Protein AF-J9EA59-F1 (afdb_monomer)

Secondary structure (DSSP, 8-state):
-HHHHHHHHHHHHHHHHHHHHHHHHHHHHHHHHHHHHTTS----HHHHHHHHHT---SHHHHHHHHHHHHHHHHTSSTT-EEEEEETTEEEEEE-SHHHHHHHHT-SS--SPPGGGHHHHHHH-SSTTT--HHHHHHHHHHHGGGGSHHHHHHHHHHHHHHHHHHHHHH--

Structure (mmCIF, N/CA/C/O backbone):
data_AF-J9EA59-F1
#
_entry.id   AF-J9EA59-F1
#
loop_
_atom_site.group_PDB
_atom_site.id
_atom_site.type_symbol
_atom_site.label_atom_id
_atom_site.label_alt_id
_atom_site.label_comp_id
_atom_site.label_asym_id
_atom_site.label_entity_id
_atom_site.label_seq_id
_atom_site.pdbx_PDB_ins_code
_atom_site.Cartn_x
_atom_site.Cartn_y
_atom_site.Cartn_z
_atom_site.occupancy
_atom_site.B_iso_or_equiv
_atom_site.auth_seq_id
_atom_site.auth_comp_id
_atom_site.auth_asym_id
_atom_site.auth_atom_id
_atom_site.pdbx_PDB_model_num
ATOM 1 N N . MET A 1 1 ? 54.268 8.832 -18.145 1.00 82.50 1 MET A N 1
ATOM 2 C CA . MET A 1 1 ? 53.164 9.722 -18.586 1.00 82.50 1 MET A CA 1
ATOM 3 C C . MET A 1 1 ? 52.168 8.978 -19.475 1.00 82.50 1 MET A C 1
ATOM 5 O O . MET A 1 1 ? 51.024 8.843 -19.067 1.00 82.50 1 MET A O 1
ATOM 9 N N . LEU A 1 2 ? 52.591 8.411 -20.614 1.00 91.06 2 LEU A N 1
ATOM 10 C CA . LEU A 1 2 ? 51.703 7.681 -21.539 1.00 91.06 2 LEU A CA 1
ATOM 11 C C . LEU A 1 2 ? 51.016 6.450 -20.912 1.00 91.06 2 LEU A C 1
ATOM 13 O O . LEU A 1 2 ? 49.817 6.265 -21.069 1.00 91.06 2 LEU A O 1
ATOM 17 N N . THR A 1 3 ? 51.752 5.641 -20.145 1.00 92.50 3 THR A N 1
ATOM 18 C CA . THR A 1 3 ? 51.217 4.437 -19.480 1.00 92.50 3 THR A CA 1
ATOM 19 C C . THR A 1 3 ? 50.141 4.756 -18.440 1.00 92.50 3 THR A C 1
ATOM 21 O O . THR A 1 3 ? 49.135 4.060 -18.362 1.00 92.50 3 THR A O 1
ATOM 24 N N . VAL A 1 4 ? 50.311 5.843 -17.682 1.00 93.50 4 VAL A N 1
ATOM 25 C CA . VAL A 1 4 ? 49.335 6.311 -16.683 1.00 93.50 4 VAL A CA 1
ATOM 26 C C . VAL A 1 4 ? 48.043 6.777 -17.362 1.00 93.50 4 VAL A C 1
ATOM 28 O O . VAL A 1 4 ? 46.957 6.420 -16.913 1.00 93.50 4 VAL A O 1
ATOM 31 N N . LEU A 1 5 ? 48.151 7.505 -18.480 1.00 93.94 5 LEU A N 1
ATOM 32 C CA . LEU A 1 5 ? 46.995 7.903 -19.293 1.00 93.94 5 LEU A CA 1
ATOM 33 C C . LEU A 1 5 ? 46.249 6.682 -19.852 1.00 93.94 5 LEU A C 1
ATOM 35 O O . LEU A 1 5 ? 45.022 6.639 -19.824 1.00 93.94 5 LEU A O 1
ATOM 39 N N . LEU A 1 6 ? 46.985 5.664 -20.303 1.00 93.94 6 LEU A N 1
ATOM 40 C CA . LEU A 1 6 ? 46.415 4.437 -20.861 1.00 93.94 6 LEU A CA 1
ATOM 41 C C . LEU A 1 6 ? 45.668 3.620 -19.790 1.00 93.94 6 LEU A C 1
ATOM 43 O O . LEU A 1 6 ? 44.540 3.187 -20.024 1.00 93.94 6 LEU A O 1
ATOM 47 N N . LEU A 1 7 ? 46.233 3.495 -18.583 1.00 94.25 7 LEU A N 1
ATOM 48 C CA . LEU A 1 7 ? 45.557 2.871 -17.438 1.00 94.25 7 LEU A CA 1
ATOM 49 C C . LEU A 1 7 ? 44.288 3.633 -17.025 1.00 94.25 7 LEU A C 1
ATOM 51 O O . LEU A 1 7 ? 43.270 3.010 -16.718 1.00 94.25 7 LEU A O 1
ATOM 55 N N . PHE A 1 8 ? 44.318 4.967 -17.061 1.00 96.12 8 PHE A N 1
ATOM 56 C CA . PHE A 1 8 ? 43.154 5.796 -16.746 1.00 96.12 8 PHE A CA 1
ATOM 57 C C . PHE A 1 8 ? 42.025 5.631 -17.779 1.00 96.12 8 PHE A C 1
ATOM 59 O O . PHE A 1 8 ? 40.860 5.488 -17.404 1.00 96.12 8 PHE A O 1
ATOM 66 N N . LEU A 1 9 ? 42.357 5.555 -19.073 1.00 95.94 9 LEU A N 1
ATOM 67 C CA . LEU A 1 9 ? 41.385 5.280 -20.139 1.00 95.94 9 LEU A CA 1
ATOM 68 C C . LEU A 1 9 ? 40.746 3.890 -19.999 1.00 95.94 9 LEU A C 1
ATOM 70 O O . LEU A 1 9 ? 39.529 3.758 -20.148 1.00 95.94 9 LEU A O 1
ATOM 74 N N . ILE A 1 10 ? 41.534 2.866 -19.651 1.00 95.62 10 ILE A N 1
ATOM 75 C CA . ILE A 1 10 ? 41.019 1.513 -19.388 1.00 95.62 10 ILE A CA 1
ATOM 76 C C . ILE A 1 10 ? 40.060 1.527 -18.190 1.00 95.62 10 ILE A C 1
ATOM 78 O O . ILE A 1 10 ? 38.978 0.942 -18.265 1.00 95.62 10 ILE A O 1
ATOM 82 N N . LEU A 1 11 ? 40.408 2.231 -17.108 1.00 96.19 11 LEU A N 1
ATOM 83 C CA . LEU A 1 11 ? 39.543 2.362 -15.934 1.00 96.19 11 LEU A CA 1
ATOM 84 C C . LEU A 1 11 ? 38.201 3.020 -16.292 1.00 96.19 11 LEU A C 1
ATOM 86 O O . LEU A 1 11 ? 37.146 2.507 -15.911 1.00 96.19 11 LEU A O 1
ATOM 90 N N . ILE A 1 12 ? 38.226 4.110 -17.065 1.00 96.25 12 ILE A N 1
ATOM 91 C CA . ILE A 1 12 ? 37.012 4.783 -17.547 1.00 96.25 12 ILE A CA 1
ATOM 92 C C . ILE A 1 12 ? 36.165 3.827 -18.393 1.00 96.25 12 ILE A C 1
ATOM 94 O O . ILE A 1 12 ? 34.958 3.722 -18.170 1.00 96.25 12 ILE A O 1
ATOM 98 N N . LEU A 1 13 ? 36.774 3.078 -19.314 1.00 96.38 13 LEU A N 1
ATOM 99 C CA . LEU A 1 13 ? 36.061 2.114 -20.155 1.00 96.38 13 LEU A CA 1
ATOM 100 C C . LEU A 1 13 ? 35.390 1.007 -19.321 1.00 96.38 13 LEU A C 1
ATOM 102 O O . LEU A 1 13 ? 34.235 0.643 -19.569 1.00 96.38 13 LEU A O 1
ATOM 106 N N . VAL A 1 14 ? 36.069 0.501 -18.288 1.00 96.12 14 VAL A N 1
ATOM 107 C CA . VAL A 1 14 ? 35.504 -0.486 -17.350 1.00 96.12 14 VAL A CA 1
ATOM 108 C C . VAL A 1 14 ? 34.324 0.103 -16.571 1.00 96.12 14 VAL A C 1
ATOM 110 O O . VAL A 1 14 ? 33.289 -0.553 -16.420 1.00 96.12 14 VAL A O 1
ATOM 113 N N . LEU A 1 15 ? 34.424 1.354 -16.116 1.00 95.94 15 LEU A N 1
ATOM 114 C CA . LEU A 1 15 ? 33.319 2.035 -15.437 1.00 95.94 15 LEU A CA 1
ATOM 115 C C . LEU A 1 15 ? 32.121 2.252 -16.373 1.00 95.94 15 LEU A C 1
ATOM 117 O O . LEU A 1 15 ? 30.988 1.958 -15.980 1.00 95.94 15 LEU A O 1
ATOM 121 N N . ILE A 1 16 ? 32.357 2.680 -17.618 1.00 96.06 16 ILE A N 1
ATOM 122 C CA . ILE A 1 16 ? 31.312 2.882 -18.634 1.00 96.06 16 ILE A CA 1
ATOM 123 C C . ILE A 1 16 ? 30.605 1.564 -18.949 1.00 96.06 16 ILE A C 1
ATOM 125 O O . ILE A 1 16 ? 29.376 1.508 -18.927 1.00 96.06 16 ILE A O 1
ATOM 129 N N . THR A 1 17 ? 31.347 0.484 -19.201 1.00 94.94 17 THR A N 1
ATOM 130 C CA . THR A 1 17 ? 30.752 -0.827 -19.516 1.00 94.94 17 THR A CA 1
ATOM 131 C C . THR A 1 17 ? 29.956 -1.389 -18.338 1.00 94.94 17 THR A C 1
ATOM 133 O O . THR A 1 17 ? 28.848 -1.904 -18.533 1.00 94.94 17 THR A O 1
ATOM 136 N N . LYS A 1 18 ? 30.451 -1.232 -17.101 1.00 94.88 18 LYS A N 1
ATOM 137 C CA . LYS A 1 18 ? 29.722 -1.608 -15.879 1.00 94.88 18 LYS A CA 1
ATOM 138 C C . LYS A 1 18 ? 28.430 -0.801 -15.726 1.00 94.88 18 LYS A C 1
ATOM 140 O O . LYS A 1 18 ? 27.373 -1.393 -15.490 1.00 94.88 18 LYS A O 1
ATOM 145 N N . TYR A 1 19 ? 28.495 0.518 -15.909 1.00 95.56 19 TYR A N 1
ATOM 146 C CA . TYR A 1 19 ? 27.332 1.404 -15.830 1.00 95.56 19 TYR A CA 1
ATOM 147 C C . TYR A 1 19 ? 26.305 1.094 -16.930 1.00 95.56 19 TYR A C 1
ATOM 149 O O . TYR A 1 19 ? 25.123 0.906 -16.640 1.00 95.56 19 TYR A O 1
ATOM 157 N N . ALA A 1 20 ? 26.749 0.927 -18.178 1.00 94.00 20 ALA A N 1
ATOM 158 C CA . ALA A 1 20 ? 25.898 0.558 -19.307 1.00 94.00 20 ALA A CA 1
ATOM 159 C C . ALA A 1 20 ? 25.207 -0.796 -19.084 1.00 94.00 20 ALA A C 1
ATOM 161 O O . ALA A 1 20 ? 23.997 -0.919 -19.297 1.00 94.00 20 ALA A O 1
ATOM 162 N N . LYS A 1 21 ? 25.936 -1.805 -18.581 1.00 94.38 21 LYS A N 1
ATOM 163 C CA . LYS A 1 21 ? 25.369 -3.116 -18.223 1.00 94.38 21 LYS A CA 1
ATOM 164 C C . LYS A 1 21 ? 24.310 -2.982 -17.129 1.00 94.38 21 LYS A C 1
ATOM 166 O O . LYS A 1 21 ? 23.229 -3.557 -17.259 1.00 94.38 21 LYS A O 1
ATOM 171 N N . GLN A 1 22 ? 24.580 -2.201 -16.084 1.00 93.19 22 GLN A N 1
ATOM 172 C CA . GLN A 1 22 ? 23.634 -1.974 -14.990 1.00 93.19 22 GLN A CA 1
ATOM 173 C C . GLN A 1 22 ? 22.364 -1.254 -15.469 1.00 93.19 22 GLN A C 1
ATOM 175 O O . GLN A 1 22 ? 21.253 -1.660 -15.117 1.00 93.19 22 GLN A O 1
ATOM 180 N N . THR A 1 23 ? 22.507 -0.230 -16.308 1.00 91.88 23 THR A N 1
ATOM 181 C CA . THR A 1 23 ? 21.384 0.514 -16.892 1.00 91.88 23 THR A CA 1
ATOM 182 C C . THR A 1 23 ? 20.559 -0.370 -17.819 1.00 91.88 23 THR A C 1
ATOM 184 O O . THR A 1 23 ? 19.340 -0.445 -17.658 1.00 91.88 23 THR A O 1
ATOM 187 N N . LYS A 1 24 ? 21.200 -1.144 -18.705 1.00 94.06 24 LYS A N 1
ATOM 188 C CA . LYS A 1 24 ? 20.516 -2.114 -19.573 1.00 94.06 24 LYS A CA 1
ATOM 189 C C . LYS A 1 24 ? 19.722 -3.135 -18.759 1.00 94.06 24 LYS A C 1
ATOM 191 O O . LYS A 1 24 ? 18.563 -3.388 -19.075 1.00 94.06 24 LYS A O 1
ATOM 196 N N . GLN A 1 25 ? 20.294 -3.673 -17.680 1.00 91.69 25 GLN A N 1
ATOM 197 C CA . GLN A 1 25 ? 19.595 -4.610 -16.793 1.00 91.69 25 GLN A CA 1
ATOM 198 C C . GLN A 1 25 ? 18.384 -3.971 -16.099 1.00 91.69 25 GLN A C 1
ATOM 200 O O . GLN A 1 25 ? 17.314 -4.580 -16.055 1.00 91.69 25 GLN A O 1
ATOM 205 N N . LYS A 1 26 ? 18.520 -2.746 -15.572 1.00 89.81 26 LYS A N 1
ATOM 206 C CA . LYS A 1 26 ? 17.403 -2.006 -14.954 1.00 89.81 26 LYS A CA 1
ATOM 207 C C . LYS A 1 26 ? 16.279 -1.755 -15.959 1.00 89.81 26 LYS A C 1
ATOM 209 O O . LYS A 1 26 ? 15.117 -2.027 -15.660 1.00 89.81 26 LYS A O 1
ATOM 214 N N . ILE A 1 27 ? 16.640 -1.305 -17.158 1.00 91.75 27 ILE A N 1
ATOM 215 C CA . ILE A 1 27 ? 15.721 -1.066 -18.270 1.00 91.75 27 ILE A CA 1
ATOM 216 C C . ILE A 1 27 ? 15.001 -2.371 -18.631 1.00 91.75 27 ILE A C 1
ATOM 218 O O . ILE A 1 27 ? 13.776 -2.416 -18.582 1.00 91.75 27 ILE A O 1
ATOM 222 N N . GLN A 1 28 ? 15.723 -3.466 -18.883 1.00 92.69 28 GLN A N 1
ATOM 223 C CA . GLN A 1 28 ? 15.131 -4.770 -19.216 1.00 92.69 28 GLN A CA 1
ATOM 224 C C . GLN A 1 28 ? 14.153 -5.278 -18.150 1.00 92.69 28 GLN A C 1
ATOM 226 O O . GLN A 1 28 ? 13.067 -5.751 -18.495 1.00 92.69 28 GLN A O 1
ATOM 231 N N . LYS A 1 29 ? 14.502 -5.157 -16.861 1.00 90.00 29 LYS A N 1
ATOM 232 C CA . LYS A 1 29 ? 13.602 -5.512 -15.753 1.00 90.00 29 LYS A CA 1
ATOM 233 C C . LYS A 1 29 ? 12.332 -4.660 -15.779 1.00 90.00 29 LYS A C 1
ATOM 235 O O . LYS A 1 29 ? 11.238 -5.213 -15.700 1.00 90.00 29 LYS A O 1
ATOM 240 N N . LYS A 1 30 ? 12.462 -3.342 -15.965 1.00 87.81 30 LYS A N 1
ATOM 241 C CA . LYS A 1 30 ? 11.319 -2.421 -16.046 1.00 87.81 30 LYS A CA 1
ATOM 242 C C . LYS A 1 30 ? 10.424 -2.729 -17.252 1.00 87.81 30 LYS A C 1
ATOM 244 O O . LYS A 1 30 ? 9.219 -2.861 -17.083 1.00 87.81 30 LYS A O 1
ATOM 249 N N . TRP A 1 31 ? 10.993 -2.956 -18.436 1.00 89.06 31 TRP A N 1
ATOM 250 C CA . TRP A 1 31 ? 10.232 -3.359 -19.628 1.00 89.06 31 TRP A CA 1
ATOM 251 C C . TRP A 1 31 ? 9.540 -4.707 -19.462 1.00 89.06 31 TRP A C 1
ATOM 253 O O . TRP A 1 31 ? 8.422 -4.890 -19.938 1.00 89.06 31 TRP A O 1
ATOM 263 N N . ARG A 1 32 ? 10.184 -5.676 -18.802 1.00 91.81 32 ARG A N 1
ATOM 264 C CA . ARG A 1 32 ? 9.541 -6.953 -18.470 1.00 91.81 32 ARG A CA 1
ATOM 265 C C . ARG A 1 32 ? 8.334 -6.727 -17.559 1.00 91.81 32 ARG A C 1
ATOM 267 O O . ARG A 1 32 ? 7.279 -7.276 -17.848 1.00 91.81 32 ARG A O 1
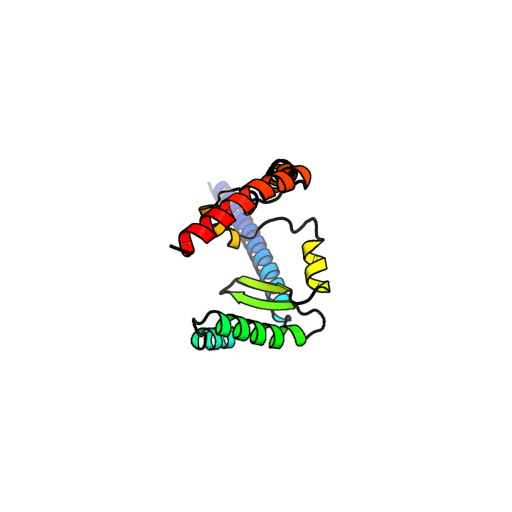ATOM 274 N N . MET A 1 33 ? 8.474 -5.906 -16.520 1.00 89.31 33 MET A N 1
ATOM 275 C CA . MET A 1 33 ? 7.367 -5.568 -15.621 1.00 89.31 33 MET A CA 1
ATOM 276 C C . MET A 1 33 ? 6.221 -4.879 -16.362 1.00 89.31 33 MET A C 1
ATOM 278 O O . MET A 1 33 ? 5.093 -5.345 -16.271 1.00 89.31 33 MET A O 1
ATOM 282 N N . ILE A 1 34 ? 6.505 -3.847 -17.163 1.00 88.56 34 ILE A N 1
ATOM 283 C CA . ILE A 1 34 ? 5.488 -3.136 -17.957 1.00 88.56 34 ILE A CA 1
ATOM 284 C C . ILE A 1 34 ? 4.747 -4.110 -18.882 1.00 88.56 34 ILE A C 1
ATOM 286 O O . ILE A 1 34 ? 3.523 -4.096 -18.936 1.00 88.56 34 ILE A O 1
ATOM 290 N N . ARG A 1 35 ? 5.467 -5.018 -19.556 1.00 90.62 35 ARG A N 1
ATOM 291 C CA . ARG A 1 35 ? 4.849 -6.038 -20.418 1.00 90.62 35 ARG A CA 1
ATOM 292 C C . ARG A 1 35 ? 3.935 -7.001 -19.666 1.00 90.62 35 ARG A C 1
ATOM 294 O O . ARG A 1 35 ? 2.958 -7.453 -20.246 1.00 90.62 35 ARG A O 1
ATOM 301 N N . LEU A 1 36 ? 4.259 -7.357 -18.424 1.00 89.88 36 LEU A N 1
ATOM 302 C CA . LEU A 1 36 ? 3.408 -8.225 -17.604 1.00 89.88 36 LEU A CA 1
ATOM 303 C C . LEU A 1 36 ? 2.183 -7.471 -17.086 1.00 89.88 36 LEU A C 1
ATOM 305 O O . LEU A 1 36 ? 1.082 -8.003 -17.113 1.00 89.88 36 LEU A O 1
ATOM 309 N N . ILE A 1 37 ? 2.374 -6.224 -16.666 1.00 89.94 37 ILE A N 1
ATOM 310 C CA . ILE A 1 37 ? 1.321 -5.372 -16.115 1.00 89.94 37 ILE A CA 1
ATOM 311 C C . ILE A 1 37 ? 0.309 -4.973 -17.190 1.00 89.94 37 ILE A C 1
ATOM 313 O O . ILE A 1 37 ? -0.886 -5.038 -16.943 1.00 89.94 37 ILE A O 1
ATOM 317 N N . ASN A 1 38 ? 0.762 -4.667 -18.408 1.00 87.00 38 ASN A N 1
ATOM 318 C CA . ASN A 1 38 ? -0.121 -4.334 -19.531 1.00 87.00 38 ASN A CA 1
ATOM 319 C C . ASN A 1 38 ? -0.988 -5.513 -20.009 1.00 87.00 38 ASN A C 1
ATOM 321 O O . ASN A 1 38 ? -1.878 -5.307 -20.826 1.00 87.00 38 ASN A O 1
ATOM 325 N N . LYS A 1 39 ? -0.738 -6.742 -19.530 1.00 88.50 39 LYS A N 1
ATOM 326 C CA . LYS A 1 39 ? -1.637 -7.886 -19.761 1.00 88.50 39 LYS A CA 1
ATOM 327 C C . LYS A 1 39 ? -2.821 -7.912 -18.796 1.00 88.50 39 LYS A C 1
ATOM 329 O O . LYS A 1 39 ? -3.770 -8.648 -19.046 1.00 88.50 39 LYS A O 1
ATOM 334 N N . LEU A 1 40 ? -2.750 -7.178 -17.686 1.00 89.50 40 LEU A N 1
ATOM 335 C CA . LEU A 1 40 ? -3.827 -7.121 -16.706 1.00 89.50 40 LEU A CA 1
ATOM 336 C C . LEU A 1 40 ? -4.932 -6.178 -17.197 1.00 89.50 40 LEU A C 1
ATOM 338 O O . LEU A 1 40 ? -4.634 -5.156 -17.819 1.00 89.50 40 LEU A O 1
ATOM 342 N N . PRO A 1 41 ? -6.206 -6.494 -16.914 1.00 88.12 41 PRO A N 1
ATOM 343 C CA . PRO A 1 41 ? -7.314 -5.625 -17.276 1.00 88.12 41 PRO A CA 1
ATOM 344 C C . PRO A 1 41 ? -7.234 -4.322 -16.476 1.00 88.12 41 PRO A C 1
ATOM 346 O O . PRO A 1 41 ? -6.906 -4.319 -15.290 1.00 88.12 41 PRO A O 1
ATOM 349 N N . GLY A 1 42 ? -7.562 -3.208 -17.114 1.00 87.00 42 GLY A N 1
ATOM 350 C CA . GLY A 1 42 ? -7.504 -1.903 -16.480 1.00 87.00 42 GLY A CA 1
ATOM 351 C C . GLY A 1 42 ? -8.051 -0.811 -17.382 1.00 87.00 42 GLY A C 1
ATOM 352 O O . GLY A 1 42 ? -8.025 -0.984 -18.605 1.00 87.00 42 GLY A O 1
ATOM 353 N N . PRO A 1 43 ? -8.547 0.295 -16.809 1.00 87.00 43 PRO A N 1
ATOM 354 C CA . PRO A 1 43 ? -8.902 1.453 -17.602 1.00 87.00 43 PRO A CA 1
ATOM 355 C C . PRO A 1 43 ? -7.651 2.044 -18.254 1.00 87.00 43 PRO A C 1
ATOM 357 O O . PRO A 1 43 ? -6.572 2.102 -17.651 1.00 87.00 43 PRO A O 1
ATOM 360 N N . SER A 1 44 ? -7.793 2.487 -19.500 1.00 85.25 44 SER A N 1
ATOM 361 C CA . SER A 1 44 ? -6.730 3.257 -20.149 1.00 85.25 44 SER A CA 1
ATOM 362 C C . SER A 1 44 ? -6.556 4.614 -19.454 1.00 85.25 44 SER A C 1
ATOM 364 O O . SER A 1 44 ? -7.479 5.108 -18.808 1.00 85.25 44 SER A O 1
ATOM 366 N N . LEU A 1 45 ? -5.392 5.256 -19.609 1.00 81.50 45 LEU A N 1
ATOM 367 C CA . LEU A 1 45 ? -5.166 6.596 -19.046 1.00 81.50 45 LEU A CA 1
ATOM 368 C C . LEU A 1 45 ? -6.252 7.590 -19.487 1.00 81.50 45 LEU A C 1
ATOM 370 O O . LEU A 1 45 ? -6.725 8.371 -18.671 1.00 81.50 45 LEU A O 1
ATOM 374 N N . LEU A 1 46 ? -6.694 7.517 -20.746 1.00 85.25 46 LEU A N 1
ATOM 375 C CA . LEU A 1 46 ? -7.760 8.371 -21.272 1.00 85.25 46 LEU A CA 1
ATOM 376 C C . LEU A 1 46 ? -9.103 8.115 -20.583 1.00 85.25 46 LEU A C 1
ATOM 378 O O . LEU A 1 46 ? -9.779 9.067 -20.212 1.00 85.25 46 LEU A O 1
ATOM 382 N N . GLU A 1 47 ? -9.472 6.850 -20.368 1.00 85.56 47 GLU A N 1
ATOM 383 C CA . GLU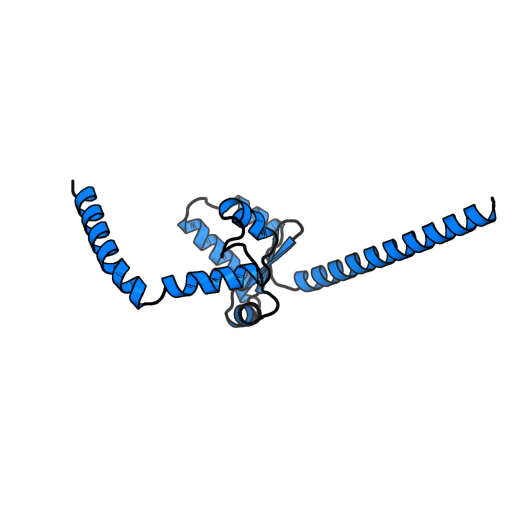 A 1 47 ? -10.693 6.505 -19.631 1.00 85.56 47 GLU A CA 1
ATOM 384 C C . GLU A 1 47 ? -10.636 7.035 -18.196 1.00 85.56 47 GLU A C 1
ATOM 386 O O . GLU A 1 47 ? -11.607 7.625 -17.737 1.00 85.56 47 GLU A O 1
ATOM 391 N N . ILE A 1 48 ? -9.490 6.909 -17.514 1.00 83.56 48 ILE A N 1
ATOM 392 C CA . ILE A 1 48 ? -9.305 7.470 -16.166 1.00 83.56 48 ILE A CA 1
ATOM 393 C C . ILE A 1 48 ? -9.519 8.987 -16.181 1.00 83.56 48 ILE A C 1
ATOM 395 O O . ILE A 1 48 ? -10.235 9.501 -15.329 1.00 83.56 48 ILE A O 1
ATOM 399 N N . PHE A 1 49 ? -8.928 9.706 -17.141 1.00 84.44 49 PHE A N 1
ATOM 400 C CA . PHE A 1 49 ? -9.107 11.157 -17.254 1.00 84.44 49 PHE A CA 1
ATOM 401 C C . PHE A 1 49 ? -10.562 11.547 -17.532 1.00 84.44 49 PHE A C 1
ATOM 403 O O . PHE A 1 49 ? -11.060 12.498 -16.934 1.00 84.44 49 PHE A O 1
ATOM 410 N N . VAL A 1 50 ? -11.260 10.814 -18.401 1.00 85.62 50 VAL A N 1
ATOM 411 C CA . VAL A 1 50 ? -12.679 11.065 -18.696 1.00 85.62 50 VAL A CA 1
ATOM 412 C C . VAL A 1 50 ? -13.548 10.824 -17.464 1.00 85.62 50 VAL A C 1
ATOM 414 O O . VAL A 1 50 ? -14.404 11.652 -17.158 1.00 85.62 50 VAL A O 1
ATOM 417 N N . GLU A 1 51 ? -13.322 9.731 -16.737 1.00 82.38 51 GLU A N 1
ATOM 418 C CA . GLU A 1 51 ? -14.052 9.448 -15.497 1.00 82.38 51 GLU A CA 1
ATOM 419 C C . GLU A 1 51 ? -13.734 10.476 -14.406 1.00 82.38 51 GLU A C 1
ATOM 421 O O . GLU A 1 51 ? -14.635 10.918 -13.701 1.00 82.38 51 GLU A O 1
ATOM 426 N N . LEU A 1 52 ? -12.484 10.942 -14.319 1.00 81.69 52 LEU A N 1
ATOM 427 C CA . LEU A 1 52 ? -12.078 12.001 -13.393 1.00 81.69 52 LEU A CA 1
ATOM 428 C C . LEU A 1 52 ? -12.788 13.332 -13.686 1.00 81.69 52 LEU A C 1
ATOM 430 O O . LEU A 1 52 ? -13.175 14.034 -12.758 1.00 81.69 52 LEU A O 1
ATOM 434 N N . LEU A 1 53 ? -12.997 13.673 -14.961 1.00 84.25 53 LEU A N 1
ATOM 435 C CA . LEU A 1 53 ? -13.756 14.866 -15.356 1.00 84.25 53 LEU A CA 1
ATOM 436 C C . LEU A 1 53 ? -15.266 14.727 -15.101 1.00 84.25 53 LEU A C 1
ATOM 438 O O . LEU A 1 53 ? -15.949 15.730 -14.908 1.00 84.25 53 LEU A O 1
ATOM 442 N N . ARG A 1 54 ? -15.795 13.498 -15.104 1.00 81.94 54 ARG A N 1
ATOM 443 C CA . ARG A 1 54 ? -17.206 13.184 -14.797 1.00 81.94 54 ARG A CA 1
ATOM 444 C C . ARG A 1 54 ? -17.468 12.956 -13.309 1.00 81.94 54 ARG A C 1
ATOM 446 O O . ARG A 1 54 ? -18.614 12.717 -12.915 1.00 81.94 54 ARG A O 1
ATOM 453 N N . LEU A 1 55 ? -16.412 13.004 -12.506 1.00 79.19 55 LEU A N 1
ATOM 454 C CA . LEU A 1 55 ? -16.428 12.663 -11.099 1.00 79.19 55 LEU A CA 1
ATOM 455 C C . LEU A 1 55 ? -17.286 13.677 -10.351 1.00 79.19 55 LEU A C 1
ATOM 457 O O . LEU A 1 55 ? -16.996 14.874 -10.306 1.00 79.19 55 LEU A O 1
ATOM 461 N N . LYS A 1 56 ? -18.378 13.186 -9.773 1.00 77.94 56 LYS A N 1
ATOM 462 C CA . LYS A 1 56 ? -19.251 14.015 -8.949 1.00 77.94 56 LYS A CA 1
ATOM 463 C C . LYS A 1 56 ? -18.690 14.041 -7.532 1.00 77.94 56 LYS A C 1
ATOM 465 O O . LY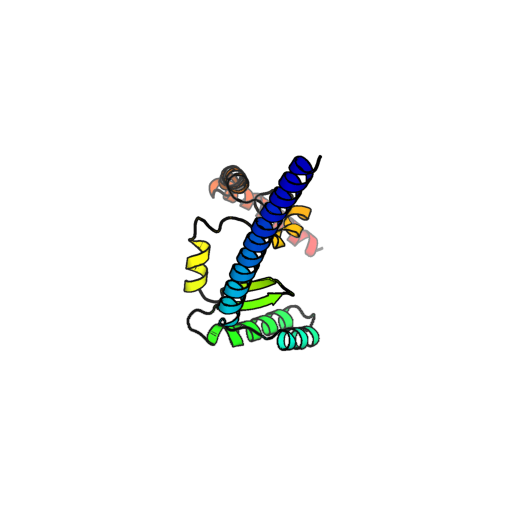S A 1 56 ? -18.412 12.994 -6.964 1.00 77.94 56 LYS A O 1
ATOM 470 N N . ILE A 1 57 ? -18.552 15.236 -6.958 1.00 77.12 57 ILE A N 1
ATOM 471 C CA . ILE A 1 57 ? -17.979 15.447 -5.610 1.00 77.12 57 ILE A CA 1
ATOM 472 C C . ILE A 1 57 ? -18.960 15.024 -4.490 1.00 77.12 57 ILE A C 1
ATOM 474 O O . ILE A 1 57 ? -18.636 15.069 -3.305 1.00 77.12 57 ILE A O 1
ATOM 478 N N . ASP A 1 58 ? -20.157 14.559 -4.847 1.00 86.69 58 ASP A N 1
ATOM 479 C CA . ASP A 1 58 ? -21.106 13.994 -3.895 1.00 86.69 58 ASP A CA 1
ATOM 480 C C . ASP A 1 58 ? -20.643 12.616 -3.383 1.00 86.69 58 ASP A C 1
ATOM 482 O O . ASP A 1 58 ? -20.250 11.748 -4.168 1.00 86.69 58 ASP A O 1
ATOM 486 N N . ARG A 1 59 ? -20.680 12.412 -2.059 1.00 81.62 59 ARG A N 1
ATOM 487 C CA . ARG A 1 59 ? -20.030 11.269 -1.385 1.00 81.62 59 ARG A CA 1
ATOM 488 C C . ARG A 1 59 ? -20.602 9.928 -1.835 1.00 81.62 59 ARG A C 1
ATOM 490 O O . ARG A 1 59 ? -19.838 8.992 -2.050 1.00 81.62 59 ARG A O 1
ATOM 497 N N . GLU A 1 60 ? -21.921 9.841 -1.978 1.00 85.19 60 GLU A N 1
ATOM 498 C CA . GLU A 1 60 ? -22.602 8.607 -2.383 1.00 85.19 60 GLU A CA 1
ATOM 499 C C . GLU A 1 60 ? -22.429 8.331 -3.876 1.00 85.19 60 GLU A C 1
ATOM 501 O O . GLU A 1 60 ? -22.123 7.217 -4.293 1.00 85.19 60 GLU A O 1
ATOM 506 N N . GLN A 1 61 ? -22.570 9.355 -4.717 1.00 84.44 61 GLN A N 1
ATOM 507 C CA . GLN A 1 61 ? -22.422 9.172 -6.162 1.00 84.44 61 GLN A CA 1
ATOM 508 C C . GLN A 1 61 ? -20.989 8.780 -6.532 1.00 84.44 61 GLN A C 1
ATOM 510 O O . GLN A 1 61 ? -20.793 7.945 -7.415 1.00 84.44 61 GLN A O 1
ATOM 515 N N . PHE A 1 62 ? -19.996 9.319 -5.825 1.00 84.50 62 PHE A N 1
ATOM 516 C CA . PHE A 1 62 ? -18.600 8.944 -6.005 1.00 84.50 62 PHE A CA 1
ATOM 517 C C . PHE A 1 62 ? -18.341 7.462 -5.704 1.00 84.50 62 PHE A C 1
ATOM 519 O O . PHE A 1 62 ? -17.663 6.787 -6.484 1.00 84.50 62 PHE A O 1
ATOM 526 N N . THR A 1 63 ? -18.891 6.927 -4.607 1.00 86.12 63 THR A N 1
ATOM 527 C CA . THR A 1 63 ? -18.694 5.513 -4.255 1.00 86.12 63 THR A CA 1
ATOM 528 C C . THR A 1 63 ? -19.333 4.590 -5.286 1.00 86.12 63 THR A C 1
ATOM 530 O O . THR A 1 63 ? -18.673 3.649 -5.732 1.00 86.12 63 THR A O 1
ATOM 533 N N . TYR A 1 64 ? -20.552 4.891 -5.747 1.00 88.00 64 TYR A N 1
ATOM 534 C CA . TYR A 1 64 ? -21.208 4.114 -6.805 1.00 88.00 64 TYR A CA 1
ATOM 535 C C . TYR A 1 64 ? -20.459 4.179 -8.143 1.00 88.00 64 TYR A C 1
ATOM 537 O O . TYR A 1 64 ? -20.338 3.163 -8.830 1.00 88.00 64 TYR A O 1
ATOM 545 N N . GLN A 1 65 ? -19.920 5.345 -8.514 1.00 84.94 65 GLN A N 1
ATOM 546 C CA . GLN A 1 65 ? -19.108 5.498 -9.727 1.00 84.94 65 GLN A CA 1
ATOM 547 C C . GLN A 1 65 ? -17.832 4.650 -9.661 1.00 84.94 65 GLN A C 1
ATOM 549 O O . GLN A 1 65 ? -17.544 3.892 -10.590 1.00 84.94 65 GLN A O 1
ATOM 554 N N . LEU A 1 66 ? -17.093 4.723 -8.549 1.00 84.81 66 LEU A N 1
ATOM 555 C CA . LEU A 1 66 ? -15.905 3.895 -8.343 1.00 84.81 66 LEU A CA 1
ATOM 556 C C . LEU A 1 66 ? -16.240 2.406 -8.377 1.00 84.81 66 LEU A C 1
ATOM 558 O O . LEU A 1 66 ? -15.542 1.632 -9.033 1.00 84.81 66 LEU A O 1
ATOM 562 N N . GLU A 1 67 ? -17.313 2.000 -7.702 1.00 87.44 67 GLU A N 1
ATOM 563 C CA . GLU A 1 67 ? -17.760 0.613 -7.705 1.00 87.44 67 GLU A CA 1
ATOM 564 C C . GLU A 1 67 ? -18.096 0.135 -9.123 1.00 87.44 67 GLU A C 1
ATOM 566 O O . GLU A 1 67 ? -17.651 -0.942 -9.522 1.00 87.44 67 GLU A O 1
ATOM 571 N N . ALA A 1 68 ? -18.818 0.934 -9.912 1.00 87.50 68 ALA A N 1
ATOM 572 C CA . ALA A 1 68 ? -19.152 0.604 -11.295 1.00 87.50 68 ALA A CA 1
ATOM 573 C C . ALA A 1 68 ? -17.893 0.416 -12.159 1.00 87.50 68 ALA A C 1
ATOM 575 O O . ALA A 1 68 ? -17.787 -0.576 -12.890 1.00 87.50 68 ALA A O 1
ATOM 576 N N . ILE A 1 69 ? -16.909 1.312 -12.027 1.00 83.56 69 ILE A N 1
ATOM 577 C CA . ILE A 1 69 ? -15.617 1.208 -12.719 1.00 83.56 69 ILE A CA 1
ATOM 578 C C . ILE A 1 69 ? -14.893 -0.069 -12.285 1.00 83.56 69 ILE A C 1
ATOM 580 O O . ILE A 1 69 ? -14.472 -0.860 -13.132 1.00 83.56 69 ILE A O 1
ATOM 584 N N . PHE A 1 70 ? -14.782 -0.331 -10.981 1.00 85.12 70 PHE A N 1
ATOM 585 C CA . PHE A 1 70 ? -14.116 -1.537 -10.496 1.00 85.12 70 PHE A CA 1
ATOM 586 C C . PHE A 1 70 ? -14.818 -2.804 -10.970 1.00 85.12 70 PHE A C 1
ATOM 588 O O . PHE A 1 70 ? -14.143 -3.707 -11.459 1.00 85.12 70 PHE A O 1
ATOM 595 N N . ARG A 1 71 ? -16.153 -2.864 -10.923 1.00 87.00 71 ARG A N 1
ATOM 596 C CA . ARG A 1 71 ? -16.928 -4.007 -11.425 1.00 87.00 71 ARG A CA 1
ATOM 597 C C . ARG A 1 71 ? -16.700 -4.225 -12.925 1.00 87.00 71 ARG A C 1
ATOM 599 O O . ARG A 1 71 ? -16.456 -5.359 -13.336 1.00 87.00 71 ARG A O 1
ATOM 606 N N . LYS A 1 72 ? -16.677 -3.163 -13.736 1.00 87.31 72 LYS A N 1
ATOM 607 C CA . LYS A 1 72 ? -16.437 -3.255 -15.189 1.00 87.31 72 LYS A CA 1
ATOM 608 C C . LYS A 1 72 ? -15.143 -4.009 -15.527 1.00 87.31 72 LYS A C 1
ATOM 610 O O . LYS A 1 72 ? -15.139 -4.825 -16.447 1.00 87.31 72 LYS A O 1
ATOM 615 N N . TYR A 1 73 ? -14.054 -3.769 -14.791 1.00 86.50 73 TYR A N 1
ATOM 616 C CA . TYR A 1 73 ? -12.755 -4.403 -15.070 1.00 86.50 73 TYR A CA 1
ATOM 617 C C . TYR A 1 73 ? -12.491 -5.663 -14.232 1.00 86.50 73 TYR A C 1
ATOM 619 O O . TYR A 1 73 ? -11.859 -6.598 -14.725 1.00 86.50 73 TYR A O 1
ATOM 627 N N . ALA A 1 74 ? -12.988 -5.732 -12.995 1.00 86.31 74 ALA A N 1
ATOM 628 C CA . ALA A 1 74 ? -12.743 -6.850 -12.082 1.00 86.31 74 ALA A CA 1
ATOM 629 C C . ALA A 1 74 ? -13.446 -8.146 -12.500 1.00 86.31 74 ALA A C 1
ATOM 631 O O . ALA A 1 74 ? -12.946 -9.225 -12.199 1.00 86.31 74 ALA A O 1
ATOM 632 N N . TYR A 1 75 ? -14.590 -8.060 -13.184 1.00 83.62 75 TYR A N 1
ATOM 633 C CA . TYR A 1 75 ? -15.328 -9.241 -13.650 1.00 83.62 75 TYR A CA 1
ATOM 634 C C . TYR A 1 75 ? -14.904 -9.714 -15.045 1.00 83.62 75 TYR A C 1
ATOM 636 O O . TYR A 1 75 ? -15.399 -10.730 -15.518 1.00 83.62 75 TYR A O 1
ATOM 644 N N . LYS A 1 76 ? -13.964 -9.019 -15.698 1.00 82.06 76 LYS A N 1
ATOM 645 C CA . LYS A 1 76 ? -13.469 -9.402 -17.027 1.00 82.06 76 LYS A CA 1
ATOM 646 C C . LYS A 1 76 ? -12.622 -10.682 -17.001 1.00 82.06 76 LYS A C 1
ATOM 648 O O . LYS A 1 76 ? -12.510 -11.362 -18.013 1.00 82.06 76 LYS A O 1
ATOM 653 N N . HIS A 1 77 ? -12.020 -10.993 -15.854 1.00 81.38 77 HIS A N 1
ATOM 654 C CA . HIS A 1 77 ? -11.198 -12.181 -15.645 1.00 81.38 77 HIS A CA 1
ATOM 655 C C . HIS A 1 77 ? -11.443 -12.767 -14.252 1.00 81.38 77 HIS A C 1
ATOM 657 O O . HIS A 1 77 ? -11.628 -12.020 -13.290 1.00 81.38 77 HIS A O 1
ATOM 663 N N . ASP A 1 78 ? -11.339 -14.090 -14.119 1.00 83.12 78 ASP A N 1
ATOM 664 C CA . ASP A 1 78 ? -11.623 -14.814 -12.867 1.00 83.12 78 ASP A CA 1
ATOM 665 C C . ASP A 1 78 ? -10.738 -14.396 -11.685 1.00 83.12 78 ASP A C 1
ATOM 667 O O . ASP A 1 78 ? -11.156 -14.452 -10.529 1.00 83.12 78 ASP A O 1
ATOM 671 N N . HIS A 1 79 ? -9.521 -13.920 -11.959 1.00 86.00 79 HIS A N 1
ATOM 672 C CA . HIS A 1 79 ? -8.603 -13.458 -10.919 1.00 86.00 79 HIS A CA 1
ATOM 673 C C . HIS A 1 79 ? -9.009 -12.098 -10.313 1.00 86.00 79 HIS A C 1
ATOM 675 O O . HIS A 1 79 ? -8.580 -11.767 -9.214 1.00 86.00 79 HIS A O 1
ATOM 681 N N . GLY A 1 80 ? -9.814 -11.277 -10.999 1.00 88.81 80 GLY A N 1
ATOM 682 C CA . GLY A 1 80 ? -10.264 -9.968 -10.502 1.00 88.81 80 GLY A CA 1
ATOM 683 C C . GLY A 1 80 ? -9.158 -9.036 -10.000 1.00 88.81 80 GLY A C 1
ATOM 684 O O . GLY A 1 80 ? -9.302 -8.374 -8.973 1.00 88.81 80 GLY A O 1
ATOM 685 N N . ILE A 1 81 ? -8.044 -8.998 -10.730 1.00 91.38 81 ILE A N 1
ATOM 686 C CA . ILE A 1 81 ? -6.944 -8.053 -10.509 1.00 91.38 81 ILE A CA 1
ATOM 687 C C . ILE A 1 81 ? -7.101 -6.966 -11.557 1.00 91.38 81 ILE A C 1
ATOM 689 O O . ILE A 1 81 ? -7.096 -7.282 -12.744 1.00 91.38 81 ILE A O 1
ATOM 693 N N . VAL A 1 82 ? -7.213 -5.718 -11.119 1.00 91.06 82 VAL A N 1
ATOM 694 C CA . VAL A 1 82 ? -7.335 -4.551 -11.995 1.00 91.06 82 VAL A CA 1
ATOM 695 C C . VAL A 1 82 ? -6.059 -3.726 -11.899 1.00 91.06 82 VAL A C 1
ATOM 697 O O . VAL A 1 82 ? -5.593 -3.429 -10.802 1.00 91.06 82 VAL A O 1
ATOM 700 N N . CYS A 1 83 ? -5.478 -3.355 -13.034 1.00 91.38 83 CYS A N 1
ATOM 701 C CA . CYS A 1 83 ? -4.324 -2.466 -13.080 1.00 91.38 83 CY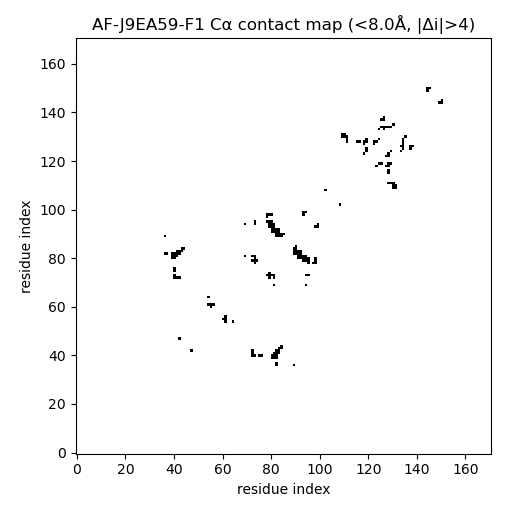S A CA 1
ATOM 702 C C . CYS A 1 83 ? -4.761 -1.037 -13.400 1.00 91.38 83 CYS A C 1
ATOM 704 O O . CYS A 1 83 ? -5.413 -0.795 -14.410 1.00 91.38 83 CYS A O 1
ATOM 706 N N . VAL A 1 84 ? -4.337 -0.077 -12.584 1.00 89.56 84 VAL A N 1
ATOM 707 C CA . VAL A 1 84 ? -4.548 1.354 -12.819 1.00 89.56 84 VAL A CA 1
ATOM 708 C C . VAL A 1 84 ? -3.189 2.034 -12.896 1.00 89.56 84 VAL A C 1
ATOM 710 O O . VAL A 1 84 ? -2.340 1.843 -12.028 1.00 89.56 84 VAL A O 1
ATOM 713 N N . TRP A 1 85 ? -2.954 2.821 -13.941 1.00 88.06 85 TRP A N 1
ATOM 714 C CA . TRP A 1 85 ? -1.713 3.579 -14.080 1.00 88.06 85 TRP A CA 1
ATOM 715 C C . TRP A 1 85 ? -1.847 4.943 -13.410 1.00 88.06 85 TRP A C 1
ATOM 717 O O . TRP A 1 85 ? -2.638 5.775 -13.847 1.00 88.06 85 TRP A O 1
ATOM 727 N N . PHE A 1 86 ? -1.046 5.183 -12.373 1.00 82.88 86 PHE A N 1
ATOM 728 C CA . PHE A 1 86 ? -0.909 6.493 -11.745 1.00 82.88 86 PHE A CA 1
ATOM 729 C C . PHE A 1 86 ? 0.395 7.143 -12.221 1.00 82.88 86 PHE A C 1
ATOM 731 O O . PHE A 1 86 ? 1.491 6.869 -11.715 1.00 82.88 86 PHE A O 1
ATOM 738 N N . GLY A 1 87 ? 0.292 7.949 -13.282 1.00 83.88 87 GLY A N 1
ATOM 739 C CA . GLY A 1 87 ? 1.455 8.468 -14.001 1.00 83.88 87 GLY A CA 1
ATOM 740 C C . GLY A 1 87 ? 2.343 7.325 -14.505 1.00 83.88 87 GLY A C 1
ATOM 741 O O . GLY A 1 87 ? 1.915 6.491 -15.297 1.00 83.88 87 GLY A O 1
ATOM 742 N N . PHE A 1 88 ? 3.582 7.255 -14.014 1.00 83.50 88 PHE A N 1
ATOM 743 C CA . PHE A 1 88 ? 4.546 6.208 -14.386 1.00 83.50 88 PHE A CA 1
ATOM 744 C C . PHE A 1 88 ? 4.568 4.998 -13.439 1.00 83.50 88 PHE A C 1
ATOM 746 O O . PHE A 1 88 ? 5.399 4.100 -13.626 1.00 83.50 88 PHE A O 1
ATOM 753 N N . LYS A 1 89 ? 3.710 4.972 -12.411 1.00 85.12 89 LYS A N 1
ATOM 754 C CA . LYS A 1 89 ? 3.624 3.879 -11.436 1.00 85.12 89 LYS A CA 1
ATOM 755 C C . LYS A 1 89 ? 2.321 3.090 -11.639 1.00 85.12 89 LYS A C 1
ATOM 757 O O . LYS A 1 89 ? 1.242 3.669 -11.544 1.00 85.12 89 LYS A O 1
ATOM 762 N N . PRO A 1 90 ? 2.390 1.777 -11.904 1.00 89.88 90 PRO A N 1
ATOM 763 C CA . PRO A 1 90 ? 1.205 0.934 -11.961 1.00 89.88 90 PRO A CA 1
ATOM 764 C C . PRO A 1 90 ? 0.754 0.536 -10.553 1.00 89.88 90 PRO A C 1
ATOM 766 O O . PRO A 1 90 ? 1.562 0.092 -9.736 1.00 89.88 90 PRO A O 1
ATOM 769 N N . MET A 1 91 ? -0.543 0.649 -10.295 1.00 89.25 91 MET A N 1
ATOM 770 C CA . MET A 1 91 ? -1.203 0.239 -9.063 1.00 89.25 91 MET A CA 1
ATOM 771 C C . MET A 1 91 ? -2.098 -0.967 -9.349 1.00 89.25 91 MET A C 1
ATOM 773 O O . MET A 1 91 ? -2.953 -0.927 -10.232 1.00 89.25 91 MET A O 1
ATOM 777 N N . LEU A 1 92 ? -1.884 -2.053 -8.607 1.00 90.81 92 LEU A N 1
ATOM 778 C CA . LEU A 1 92 ? -2.669 -3.276 -8.736 1.00 90.81 92 LEU A CA 1
ATOM 779 C C . LEU A 1 92 ? -3.745 -3.309 -7.656 1.00 90.81 92 LEU A C 1
ATOM 781 O O . LEU A 1 92 ? -3.444 -3.312 -6.464 1.00 90.81 92 LEU A O 1
ATOM 785 N N . LEU A 1 93 ? -4.996 -3.355 -8.089 1.00 90.25 93 LEU A N 1
ATOM 786 C CA . LEU A 1 93 ? -6.172 -3.422 -7.241 1.00 90.25 93 LEU A CA 1
ATOM 787 C C . LEU A 1 93 ? -6.684 -4.863 -7.220 1.00 90.25 93 LEU A C 1
ATOM 789 O O . LEU A 1 93 ? -7.023 -5.436 -8.256 1.00 90.25 93 LEU A O 1
ATOM 793 N N . LEU A 1 94 ? -6.716 -5.460 -6.030 1.00 91.75 94 LEU A N 1
ATOM 794 C CA . LEU A 1 94 ? -7.145 -6.842 -5.812 1.00 91.75 94 LEU A CA 1
ATOM 795 C C . LEU A 1 94 ? -8.620 -6.840 -5.410 1.00 91.75 94 LEU A C 1
ATOM 797 O O . LEU A 1 94 ? -8.948 -6.545 -4.265 1.00 91.75 94 LEU A O 1
ATOM 801 N N . MET A 1 95 ? -9.509 -7.141 -6.354 1.00 89.81 95 MET A N 1
ATOM 802 C CA . MET A 1 95 ? -10.964 -7.035 -6.163 1.00 89.81 95 MET A CA 1
ATOM 803 C C . MET A 1 95 ? -11.617 -8.378 -5.806 1.00 89.81 95 MET A C 1
ATOM 805 O O . MET A 1 95 ? -12.817 -8.448 -5.546 1.00 89.81 95 MET A O 1
ATOM 809 N N . ARG A 1 96 ? -10.838 -9.465 -5.792 1.00 88.81 96 ARG A N 1
ATOM 810 C CA . ARG A 1 96 ? -11.293 -10.818 -5.453 1.00 88.81 96 ARG A CA 1
ATOM 811 C C . ARG A 1 96 ? -10.464 -11.408 -4.319 1.00 88.81 96 ARG A C 1
ATOM 813 O O . ARG A 1 96 ? -9.245 -11.243 -4.266 1.00 88.81 96 ARG A O 1
ATOM 820 N N . SER A 1 97 ? -11.143 -12.157 -3.450 1.00 90.56 97 SER A N 1
ATOM 821 C CA . SER A 1 97 ? -10.540 -12.798 -2.276 1.00 90.56 97 SER A CA 1
ATOM 822 C C . SER A 1 97 ? -9.359 -13.725 -2.618 1.00 90.56 97 SER A C 1
ATOM 824 O O . SER A 1 97 ? -8.307 -13.553 -2.002 1.00 90.56 97 SER A O 1
ATOM 826 N N . PRO A 1 98 ? -9.427 -14.623 -3.629 1.00 90.69 98 PRO A N 1
ATOM 827 C CA . PRO A 1 98 ? -8.304 -15.508 -3.952 1.00 90.69 98 PRO A CA 1
ATOM 828 C C . PRO A 1 98 ? -7.005 -14.762 -4.280 1.00 90.69 98 PRO A C 1
ATOM 830 O O . PRO A 1 98 ? -5.942 -15.123 -3.782 1.00 90.69 98 PRO A O 1
ATOM 833 N N . SER A 1 99 ? -7.077 -13.685 -5.065 1.00 91.00 99 SER A N 1
ATOM 834 C CA . SER A 1 99 ? -5.895 -12.890 -5.413 1.00 91.00 99 SER A CA 1
ATOM 835 C C . SER A 1 99 ? -5.400 -12.028 -4.255 1.00 91.00 99 SER A C 1
ATOM 837 O O . SER A 1 99 ? -4.191 -11.906 -4.068 1.00 91.00 99 SER A O 1
ATOM 839 N N . ALA A 1 100 ? -6.307 -11.474 -3.445 1.00 92.00 100 ALA A N 1
ATOM 840 C CA . ALA A 1 100 ? -5.942 -10.744 -2.231 1.00 92.00 100 ALA A CA 1
ATOM 841 C C . ALA A 1 100 ? -5.225 -11.646 -1.212 1.00 92.00 100 ALA A C 1
ATOM 843 O O . ALA A 1 100 ? -4.204 -11.252 -0.645 1.00 92.00 100 ALA A O 1
ATOM 844 N N . LYS A 1 101 ? -5.708 -12.882 -1.041 1.00 93.44 101 LYS A N 1
ATOM 845 C CA . LYS A 1 101 ? -5.146 -13.884 -0.129 1.00 93.44 101 LYS A CA 1
ATOM 846 C C . LYS A 1 101 ? -3.667 -14.155 -0.410 1.00 93.44 101 LYS A C 1
ATOM 848 O O . LYS A 1 101 ? -2.861 -14.097 0.511 1.00 93.44 101 LYS A O 1
ATOM 853 N N . VAL A 1 102 ? -3.296 -14.352 -1.678 1.00 91.56 102 VAL A N 1
ATOM 854 C CA . VAL A 1 102 ? -1.898 -14.607 -2.086 1.00 91.56 102 VAL A CA 1
ATOM 855 C C . VAL A 1 102 ? -0.952 -13.485 -1.647 1.00 91.56 102 VAL A C 1
ATOM 857 O O . VAL A 1 102 ? 0.190 -13.752 -1.278 1.00 91.56 102 VAL A O 1
ATOM 860 N N . ILE A 1 103 ? -1.412 -12.232 -1.674 1.00 91.06 103 ILE A N 1
ATOM 861 C CA . ILE A 1 103 ? -0.599 -11.081 -1.267 1.00 91.06 103 ILE A CA 1
ATOM 862 C C . ILE A 1 103 ? -0.581 -10.930 0.256 1.00 91.06 103 ILE A C 1
ATOM 864 O O . ILE A 1 103 ? 0.492 -10.735 0.824 1.00 91.06 103 ILE A O 1
ATOM 868 N N . PHE A 1 104 ? -1.728 -11.057 0.927 1.00 90.25 104 PHE A N 1
ATOM 869 C CA . PHE A 1 104 ? -1.819 -10.872 2.379 1.00 90.25 104 PHE A CA 1
ATOM 870 C C . PHE A 1 104 ? -1.182 -12.000 3.197 1.00 90.25 104 PHE A C 1
ATOM 872 O O . PHE A 1 104 ? -0.681 -11.741 4.290 1.00 90.25 104 PHE A O 1
ATOM 879 N N . GLU A 1 105 ? -1.147 -13.229 2.683 1.00 91.88 105 GLU A N 1
ATOM 880 C CA . GLU A 1 105 ? -0.461 -14.351 3.340 1.00 91.88 105 GLU A CA 1
ATOM 881 C C . GLU A 1 105 ? 1.058 -14.342 3.100 1.00 91.88 105 GLU A C 1
ATOM 883 O O . GLU A 1 105 ? 1.809 -15.079 3.749 1.00 91.88 105 GLU A O 1
ATOM 888 N N . ASN A 1 106 ? 1.543 -13.499 2.185 1.00 89.69 106 ASN A N 1
ATOM 889 C CA . ASN A 1 106 ? 2.951 -13.454 1.836 1.00 89.69 106 ASN A CA 1
ATOM 890 C C . ASN A 1 106 ? 3.782 -12.763 2.929 1.00 89.69 106 ASN A C 1
ATOM 892 O O . ASN A 1 106 ? 3.702 -11.557 3.148 1.00 89.69 106 ASN A O 1
ATOM 896 N N . LYS A 1 107 ? 4.679 -13.526 3.560 1.00 85.19 107 LYS A N 1
ATOM 897 C CA . LYS A 1 107 ? 5.567 -13.034 4.627 1.00 85.19 107 LYS A CA 1
ATOM 898 C C . LYS A 1 107 ? 6.730 -12.166 4.131 1.00 85.19 107 LYS A C 1
ATOM 900 O O . LYS A 1 107 ? 7.385 -11.511 4.936 1.00 85.19 107 LYS A O 1
ATOM 905 N N . THR A 1 108 ? 7.005 -12.159 2.827 1.00 85.56 108 THR A N 1
ATOM 906 C CA . THR A 1 108 ? 8.100 -11.376 2.227 1.00 85.56 108 THR A CA 1
ATOM 907 C C . THR A 1 108 ? 7.645 -9.989 1.764 1.00 85.56 108 THR A C 1
ATOM 909 O O . THR A 1 108 ? 8.431 -9.044 1.801 1.00 85.56 108 THR A O 1
ATOM 912 N N . LEU A 1 109 ? 6.365 -9.825 1.406 1.00 83.00 109 LEU A N 1
ATOM 913 C CA . LEU A 1 109 ? 5.770 -8.557 0.960 1.00 83.00 109 LEU A CA 1
ATOM 914 C C . LEU A 1 109 ? 5.303 -7.686 2.140 1.00 83.00 109 LEU A C 1
ATOM 916 O O . LEU A 1 109 ? 4.164 -7.233 2.193 1.00 83.00 109 LEU A O 1
ATOM 920 N N . THR A 1 110 ? 6.184 -7.460 3.114 1.00 81.81 110 THR A N 1
ATOM 921 C CA . THR A 1 110 ? 5.858 -6.749 4.369 1.00 81.81 110 THR A CA 1
ATOM 922 C C . THR A 1 110 ? 6.318 -5.292 4.392 1.00 81.81 110 THR 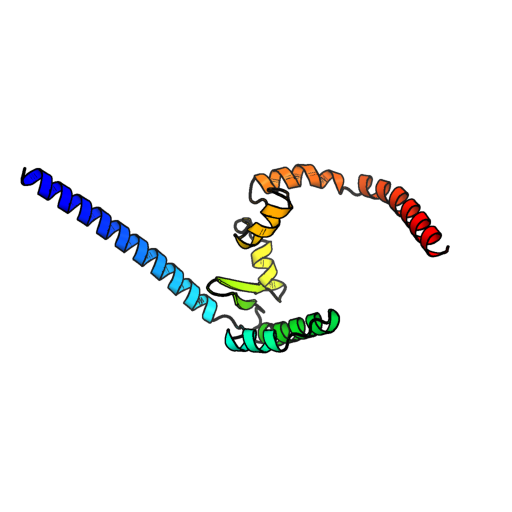A C 1
ATOM 924 O O . THR A 1 110 ? 6.041 -4.565 5.347 1.00 81.81 110 THR A O 1
ATOM 927 N N . TYR A 1 111 ? 7.008 -4.851 3.342 1.00 86.50 111 TYR A N 1
ATOM 928 C CA . TYR A 1 111 ? 7.502 -3.487 3.209 1.00 86.50 111 TYR A CA 1
ATOM 929 C C . TYR A 1 111 ? 6.442 -2.574 2.596 1.00 86.50 111 TYR A C 1
ATOM 931 O O . TYR A 1 111 ? 5.850 -2.890 1.564 1.00 86.50 111 TYR A O 1
ATOM 939 N N . LYS A 1 112 ? 6.212 -1.428 3.240 1.00 87.06 112 LYS A N 1
ATOM 940 C CA . LYS A 1 112 ? 5.332 -0.370 2.740 1.00 87.06 112 LYS A CA 1
ATOM 941 C C . LYS A 1 112 ? 5.955 0.304 1.516 1.00 87.06 112 LYS A C 1
ATOM 943 O O . LYS A 1 112 ? 7.167 0.503 1.467 1.00 87.06 112 LYS A O 1
ATOM 948 N N . THR A 1 113 ? 5.124 0.653 0.536 1.00 86.00 113 THR A N 1
ATOM 949 C CA . THR A 1 113 ? 5.557 1.411 -0.645 1.00 86.00 113 THR A CA 1
ATOM 950 C C . THR A 1 113 ? 5.837 2.870 -0.286 1.00 86.00 113 THR A C 1
ATOM 952 O O . THR A 1 113 ? 5.394 3.360 0.755 1.00 86.00 113 THR A O 1
ATOM 955 N N . ASP A 1 114 ? 6.532 3.591 -1.171 1.00 83.19 114 ASP A N 1
ATOM 956 C CA . ASP A 1 114 ? 6.785 5.035 -1.019 1.00 83.19 114 ASP A CA 1
ATOM 957 C C . ASP A 1 114 ? 5.496 5.864 -0.899 1.00 83.19 114 ASP A C 1
ATOM 959 O O . ASP A 1 114 ? 5.524 6.986 -0.400 1.00 83.19 114 ASP A O 1
ATOM 963 N N . ASP A 1 115 ? 4.357 5.308 -1.318 1.00 82.75 115 ASP A N 1
ATOM 964 C CA . ASP A 1 115 ? 3.046 5.956 -1.237 1.00 82.75 115 ASP A CA 1
ATOM 965 C C . ASP A 1 115 ? 2.618 6.189 0.228 1.00 82.75 115 ASP A C 1
ATOM 967 O O . ASP A 1 115 ? 1.835 7.090 0.520 1.00 82.75 115 ASP A O 1
ATOM 971 N N . TYR A 1 116 ? 3.211 5.456 1.182 1.00 86.38 116 TYR A N 1
ATOM 972 C CA . TYR A 1 116 ? 3.071 5.717 2.619 1.00 86.38 116 TYR A CA 1
ATOM 973 C C . TYR A 1 116 ? 3.840 6.958 3.100 1.00 86.38 116 TYR A C 1
ATOM 975 O O . TYR A 1 116 ? 3.780 7.276 4.287 1.00 86.38 116 TYR A O 1
ATOM 983 N N . GLY A 1 117 ? 4.546 7.679 2.223 1.00 86.62 117 GLY A N 1
ATOM 984 C CA . GLY A 1 117 ? 5.292 8.890 2.576 1.00 86.62 117 GLY A CA 1
ATOM 985 C C . GLY A 1 117 ? 4.429 9.946 3.271 1.00 86.62 117 GLY A C 1
ATOM 986 O O . GLY A 1 117 ? 4.840 10.482 4.296 1.00 86.62 117 GLY A O 1
ATOM 987 N N . PHE A 1 118 ? 3.204 10.170 2.790 1.00 87.00 118 PHE A N 1
ATOM 988 C CA . PHE A 1 118 ? 2.260 11.094 3.427 1.00 87.00 118 PHE A CA 1
ATOM 989 C C . PHE A 1 118 ? 1.855 10.628 4.833 1.00 87.00 118 PHE A C 1
ATOM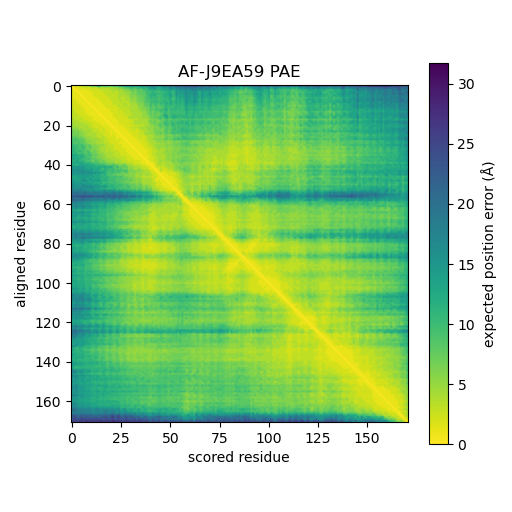 991 O O . PHE A 1 118 ? 1.891 11.397 5.789 1.00 87.00 118 PHE A O 1
ATOM 998 N N . VAL A 1 119 ? 1.548 9.336 4.989 1.00 88.62 119 VAL A N 1
ATOM 999 C CA . VAL A 1 119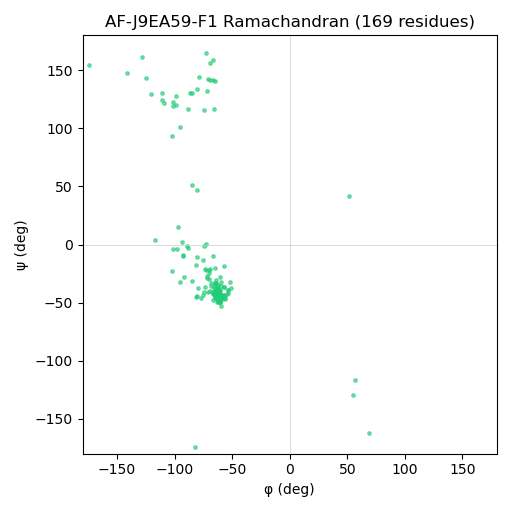 ? 1.222 8.745 6.297 1.00 88.62 119 VAL A CA 1
ATOM 1000 C C . VAL A 1 119 ? 2.404 8.897 7.254 1.00 88.62 119 VAL A C 1
ATOM 1002 O O . VAL A 1 119 ? 2.223 9.292 8.400 1.00 88.62 119 VAL A O 1
ATOM 1005 N N . ARG A 1 120 ? 3.625 8.647 6.777 1.00 90.50 120 ARG A N 1
ATOM 1006 C CA . ARG A 1 120 ? 4.848 8.800 7.568 1.00 90.50 120 ARG A CA 1
ATOM 1007 C C . ARG A 1 120 ? 5.084 10.249 7.999 1.00 90.50 120 ARG A C 1
ATOM 1009 O O . ARG A 1 120 ? 5.560 10.465 9.105 1.00 90.50 120 ARG A O 1
ATOM 1016 N N . GLN A 1 121 ? 4.737 11.232 7.169 1.00 90.31 121 GLN A N 1
ATOM 1017 C CA . GLN A 1 121 ? 4.801 12.648 7.549 1.00 90.31 121 GLN A CA 1
ATOM 1018 C C . GLN A 1 121 ? 3.764 13.011 8.619 1.00 90.31 121 GLN A C 1
ATOM 1020 O O . GLN A 1 121 ? 4.068 13.808 9.500 1.00 90.31 121 GLN A O 1
ATOM 1025 N N . LEU A 1 122 ? 2.568 12.413 8.572 1.00 89.50 122 LEU A N 1
ATOM 1026 C CA . LEU A 1 122 ? 1.501 12.687 9.538 1.00 89.50 122 LEU A CA 1
ATOM 1027 C C . LEU A 1 122 ? 1.709 12.011 10.899 1.00 89.50 122 LEU A C 1
ATOM 1029 O O . LEU A 1 122 ? 1.501 12.642 11.930 1.00 89.50 122 LEU A O 1
ATOM 1033 N N . VAL A 1 123 ? 2.070 10.724 10.918 1.00 88.19 123 VAL A N 1
ATOM 1034 C CA . VAL A 1 123 ? 2.110 9.911 12.153 1.00 88.19 123 VAL A CA 1
ATOM 1035 C C . VAL A 1 123 ? 3.507 9.394 12.515 1.00 88.19 123 VAL A C 1
ATOM 1037 O O . VAL A 1 123 ? 3.656 8.631 13.470 1.00 88.19 123 VAL A O 1
ATOM 1040 N N . GLY A 1 124 ? 4.538 9.778 11.759 1.00 87.31 124 GLY A N 1
ATOM 1041 C CA . GLY A 1 124 ? 5.904 9.284 11.939 1.00 87.31 124 GLY A CA 1
ATOM 1042 C C . GLY A 1 124 ? 6.074 7.806 11.567 1.00 87.31 124 GLY A C 1
ATOM 1043 O O . GLY A 1 124 ? 5.242 7.200 10.891 1.00 87.31 124 GLY A O 1
ATOM 1044 N N . GLU A 1 125 ? 7.159 7.190 12.045 1.00 83.81 125 GLU A N 1
ATOM 1045 C CA . GLU A 1 125 ? 7.463 5.754 11.877 1.00 83.81 125 GLU A CA 1
ATOM 1046 C C . GLU A 1 125 ? 6.697 4.867 12.882 1.00 83.81 125 GLU A C 1
ATOM 1048 O O . GLU A 1 125 ? 7.257 3.989 13.542 1.00 83.81 125 GLU A O 1
ATOM 1053 N N . GLY A 1 126 ? 5.393 5.118 13.030 1.00 83.50 126 GLY A N 1
ATOM 1054 C CA . GLY A 1 126 ? 4.495 4.345 13.890 1.00 83.50 126 GLY A CA 1
ATOM 1055 C C . GLY A 1 126 ? 3.975 3.056 13.239 1.00 83.50 126 GLY A C 1
ATOM 1056 O O . GLY A 1 126 ? 4.327 2.714 12.112 1.00 83.50 126 GLY A O 1
ATOM 1057 N N . LEU A 1 127 ? 3.061 2.352 13.920 1.00 90.06 127 LEU A N 1
ATOM 1058 C CA . LEU A 1 127 ? 2.493 1.065 13.471 1.00 90.06 127 LEU A CA 1
ATOM 1059 C C . LEU A 1 127 ? 1.927 1.094 12.034 1.00 90.06 127 LEU A C 1
ATOM 1061 O O . LEU A 1 127 ? 1.969 0.085 11.335 1.00 90.06 127 LEU A O 1
ATOM 1065 N N . LEU A 1 128 ? 1.388 2.234 11.597 1.00 89.19 128 LEU A N 1
ATOM 1066 C CA . LEU A 1 128 ? 0.708 2.379 10.306 1.00 89.19 128 LEU A CA 1
ATOM 1067 C C . LEU A 1 128 ? 1.692 2.533 9.128 1.00 89.19 128 LEU A C 1
ATOM 1069 O O . LEU A 1 128 ? 1.451 1.976 8.054 1.00 89.19 128 LEU A O 1
ATOM 1073 N N . ALA A 1 129 ? 2.806 3.242 9.339 1.00 90.50 129 ALA A N 1
ATOM 1074 C CA . ALA A 1 129 ? 3.799 3.565 8.306 1.00 90.50 129 ALA A CA 1
ATOM 1075 C C . ALA A 1 129 ? 5.067 2.691 8.361 1.00 90.50 129 ALA A C 1
ATOM 1077 O O . ALA A 1 129 ? 5.757 2.537 7.348 1.00 90.50 129 ALA A O 1
ATOM 1078 N N . ALA A 1 130 ? 5.368 2.102 9.521 1.00 90.19 130 ALA A N 1
ATOM 1079 C CA . ALA A 1 130 ? 6.558 1.289 9.721 1.00 90.19 130 ALA A CA 1
ATOM 1080 C C . ALA A 1 130 ? 6.503 -0.037 8.945 1.00 90.19 130 ALA A C 1
ATOM 1082 O O . ALA A 1 130 ? 5.439 -0.580 8.638 1.00 90.19 130 ALA A O 1
ATOM 1083 N N . SER A 1 131 ? 7.685 -0.596 8.671 1.00 90.19 131 SER A N 1
ATOM 1084 C CA . SER A 1 131 ? 7.876 -1.906 8.029 1.00 90.19 131 SER A CA 1
ATOM 1085 C C . SER A 1 131 ? 8.818 -2.802 8.839 1.00 90.19 131 SER A C 1
ATOM 1087 O O . SER A 1 131 ? 9.589 -2.325 9.677 1.00 90.19 131 SER A O 1
ATOM 1089 N N . GLY A 1 132 ? 8.773 -4.112 8.579 1.00 88.19 132 GLY A N 1
ATOM 1090 C CA . GLY A 1 132 ? 9.713 -5.089 9.139 1.00 88.19 132 GLY A CA 1
ATOM 1091 C C . GLY A 1 132 ? 9.793 -5.071 10.671 1.00 88.19 132 GLY A C 1
ATOM 1092 O O . GLY A 1 132 ? 8.777 -5.113 11.366 1.00 88.19 132 GLY A O 1
ATOM 1093 N N . ASN A 1 133 ? 11.015 -4.997 11.208 1.00 89.19 133 ASN A N 1
ATOM 1094 C CA . ASN A 1 133 ? 11.264 -5.068 12.653 1.00 89.19 133 ASN A CA 1
ATOM 1095 C C . ASN A 1 133 ? 10.665 -3.895 13.442 1.00 89.19 133 ASN A C 1
ATOM 1097 O O . ASN A 1 133 ? 10.253 -4.092 14.585 1.00 89.19 133 ASN A O 1
ATOM 1101 N N . VAL A 1 134 ? 10.604 -2.693 12.859 1.00 89.88 134 VAL A N 1
ATOM 1102 C CA . VAL A 1 134 ? 10.015 -1.515 13.523 1.00 89.88 134 VAL A CA 1
ATOM 1103 C C . VAL A 1 134 ? 8.516 -1.732 13.714 1.00 89.88 134 VAL A C 1
ATOM 1105 O O . VAL A 1 134 ? 8.006 -1.619 14.829 1.00 89.88 134 VAL A O 1
ATOM 1108 N N . TRP A 1 135 ? 7.837 -2.168 12.650 1.00 91.44 135 TRP A N 1
ATOM 1109 C CA . TRP A 1 135 ? 6.428 -2.548 12.704 1.00 91.44 135 TRP A CA 1
ATOM 1110 C C . TRP A 1 135 ? 6.172 -3.671 13.712 1.00 91.44 135 TRP A C 1
ATOM 1112 O O . TRP A 1 135 ? 5.245 -3.583 14.514 1.00 91.44 135 TRP A O 1
ATOM 1122 N N . PHE A 1 136 ? 7.016 -4.708 13.717 1.00 90.69 136 PHE A N 1
ATOM 1123 C CA . PHE A 1 136 ? 6.861 -5.841 14.628 1.00 90.69 136 PHE A CA 1
ATOM 1124 C C . PHE A 1 136 ? 6.977 -5.421 16.099 1.00 90.69 136 PHE A C 1
ATOM 1126 O O . PHE A 1 136 ? 6.138 -5.808 16.914 1.00 90.69 136 PHE A O 1
ATOM 1133 N N . LYS A 1 137 ? 7.973 -4.591 16.442 1.00 92.62 137 LYS A N 1
ATOM 1134 C CA . LYS A 1 137 ? 8.137 -4.045 17.800 1.00 92.62 137 LYS A CA 1
ATOM 1135 C C . LYS A 1 137 ? 6.925 -3.208 18.217 1.00 92.62 137 LYS A C 1
ATOM 1137 O O . LYS A 1 137 ? 6.369 -3.455 19.286 1.00 92.62 137 LYS A O 1
ATOM 1142 N N . ALA A 1 138 ? 6.481 -2.288 17.356 1.00 91.94 138 ALA A N 1
ATOM 1143 C CA . ALA A 1 138 ? 5.304 -1.458 17.615 1.00 91.94 138 ALA A CA 1
ATOM 1144 C C . ALA A 1 138 ? 4.043 -2.314 17.819 1.00 91.94 138 ALA A C 1
ATOM 1146 O O . ALA A 1 138 ? 3.301 -2.117 18.781 1.00 91.94 138 ALA A O 1
ATOM 1147 N N . ARG A 1 139 ? 3.830 -3.327 16.968 1.00 92.88 139 ARG A N 1
ATOM 1148 C CA . ARG A 1 139 ? 2.685 -4.238 17.076 1.00 92.88 139 ARG A CA 1
ATOM 1149 C C . ARG A 1 139 ? 2.731 -5.060 18.358 1.00 92.88 139 ARG A C 1
ATOM 1151 O O . ARG A 1 139 ? 1.705 -5.182 19.022 1.00 92.88 139 ARG A O 1
ATOM 1158 N N . ARG A 1 140 ? 3.893 -5.606 18.724 1.00 94.62 140 ARG A N 1
ATOM 1159 C CA . ARG A 1 140 ? 4.062 -6.389 19.958 1.00 94.62 140 ARG A CA 1
ATOM 1160 C C . ARG A 1 140 ? 3.741 -5.562 21.203 1.00 94.62 140 ARG A C 1
ATOM 1162 O O . ARG A 1 140 ? 3.123 -6.087 22.120 1.00 94.62 140 ARG A O 1
ATOM 1169 N N . MET A 1 141 ? 4.135 -4.291 21.217 1.00 93.38 141 MET A N 1
ATOM 1170 C CA . MET A 1 141 ? 3.864 -3.375 22.325 1.00 93.38 141 MET A CA 1
ATOM 1171 C C . MET A 1 141 ? 2.381 -2.986 22.421 1.00 93.38 141 MET A C 1
ATOM 1173 O O . MET A 1 141 ? 1.845 -2.928 23.521 1.00 93.38 141 MET A O 1
ATOM 1177 N N . LEU A 1 142 ? 1.716 -2.741 21.285 1.00 93.69 142 LEU A N 1
ATOM 1178 C CA . LEU A 1 142 ? 0.330 -2.256 21.249 1.00 93.69 142 LEU A CA 1
ATOM 1179 C C . LEU A 1 142 ? -0.723 -3.368 21.333 1.00 93.69 142 LEU A C 1
ATOM 1181 O O . LEU A 1 142 ? -1.792 -3.153 21.881 1.00 93.69 142 LEU A O 1
ATOM 1185 N N . THR A 1 143 ? -0.460 -4.569 20.815 1.00 94.62 143 THR A N 1
ATOM 1186 C CA . THR A 1 143 ? -1.474 -5.648 20.780 1.00 94.62 143 THR A CA 1
ATOM 1187 C C . THR A 1 143 ? -2.108 -5.954 22.152 1.00 94.62 143 THR A C 1
ATOM 1189 O O . THR A 1 143 ? -3.325 -6.136 22.193 1.00 94.62 143 THR A O 1
ATOM 1192 N N . PRO A 1 144 ? -1.367 -5.959 23.283 1.00 94.38 144 PRO A N 1
ATOM 1193 C CA . PRO A 1 144 ? -1.956 -6.194 24.598 1.00 94.38 144 PRO A CA 1
ATOM 1194 C C . PRO A 1 144 ? -3.027 -5.176 24.999 1.00 94.38 144 PRO A C 1
ATOM 1196 O O . PRO A 1 144 ? -3.974 -5.572 25.670 1.00 94.38 144 PRO A O 1
ATOM 1199 N N . THR A 1 145 ? -2.935 -3.906 24.574 1.00 92.75 145 THR A N 1
ATOM 1200 C CA . THR A 1 145 ? -3.912 -2.862 24.951 1.00 92.75 145 THR A CA 1
ATOM 1201 C C . THR A 1 145 ? -5.286 -3.087 24.321 1.00 92.75 145 THR A C 1
ATOM 1203 O O . THR A 1 145 ? -6.289 -2.598 24.831 1.00 92.75 145 THR A O 1
ATOM 1206 N N . PHE A 1 146 ? -5.343 -3.867 23.240 1.00 93.81 146 PHE A N 1
ATOM 1207 C CA . PHE A 1 146 ? -6.575 -4.259 22.553 1.00 93.81 146 PHE A CA 1
ATOM 1208 C C . PHE A 1 146 ? -7.078 -5.645 22.985 1.00 93.81 146 PHE A C 1
ATOM 1210 O O . PHE A 1 146 ? -7.923 -6.237 22.318 1.00 93.81 146 PHE A O 1
ATOM 1217 N N . HIS A 1 147 ? -6.571 -6.189 24.096 1.00 93.69 147 HIS A N 1
ATOM 1218 C CA . HIS A 1 147 ? -7.085 -7.435 24.655 1.00 93.69 147 HIS A CA 1
ATOM 1219 C C . HIS A 1 147 ? -8.481 -7.227 25.271 1.00 93.69 147 HIS A C 1
ATOM 1221 O O . HIS A 1 147 ? -8.735 -6.215 25.927 1.00 93.69 147 HIS A O 1
ATOM 1227 N N . PHE A 1 148 ? -9.376 -8.212 25.127 1.00 93.69 148 PHE A N 1
ATOM 1228 C CA . PHE A 1 148 ? -10.788 -8.111 25.535 1.00 93.69 148 PHE A CA 1
ATOM 1229 C C . PHE A 1 148 ? -11.001 -7.633 26.980 1.00 93.69 148 PHE A C 1
ATOM 1231 O O . PHE A 1 148 ? -11.910 -6.849 27.243 1.00 93.69 148 PHE A O 1
ATOM 1238 N N . ASN A 1 149 ? -10.140 -8.049 27.914 1.00 93.38 149 ASN A N 1
ATOM 1239 C CA . ASN A 1 149 ? -10.220 -7.630 29.321 1.00 93.38 149 ASN A CA 1
ATOM 1240 C C . ASN A 1 149 ? -10.007 -6.123 29.521 1.00 93.38 149 ASN A C 1
ATOM 1242 O O . ASN A 1 149 ? -10.555 -5.553 30.459 1.00 93.38 149 ASN A O 1
ATOM 1246 N N . ILE A 1 150 ? -9.207 -5.483 28.665 1.00 93.19 150 ILE A N 1
ATOM 1247 C CA . ILE A 1 150 ? -8.980 -4.035 28.699 1.00 93.19 150 ILE A CA 1
ATOM 1248 C C . ILE A 1 150 ? -10.133 -3.327 27.991 1.00 93.19 150 ILE A C 1
ATOM 1250 O O . ILE A 1 150 ? -10.704 -2.396 28.549 1.00 93.19 150 ILE A O 1
ATOM 1254 N N . LEU A 1 151 ? -10.541 -3.824 26.817 1.00 94.69 151 LEU A N 1
ATOM 1255 C CA . LEU A 1 151 ? -11.657 -3.253 26.056 1.00 94.69 151 LEU A CA 1
ATOM 1256 C C . LEU A 1 151 ? -12.962 -3.214 26.861 1.00 94.69 151 LEU A C 1
ATOM 1258 O O . LEU A 1 151 ? -13.699 -2.235 26.778 1.00 94.69 151 LEU A O 1
ATOM 1262 N N . ARG A 1 152 ? -13.224 -4.226 27.700 1.00 93.75 152 ARG A N 1
ATOM 1263 C CA . ARG A 1 152 ? -14.398 -4.243 28.587 1.00 93.75 152 ARG A CA 1
ATOM 1264 C C . ARG A 1 152 ? -14.420 -3.057 29.552 1.00 93.75 152 ARG A C 1
ATOM 1266 O O . ARG A 1 152 ? -15.489 -2.520 29.801 1.00 93.75 152 ARG A O 1
ATOM 1273 N N . LYS A 1 153 ? -13.260 -2.617 30.045 1.00 93.38 153 LYS A N 1
ATOM 1274 C CA . LYS A 1 153 ? -13.165 -1.444 30.927 1.00 93.38 153 LYS A CA 1
ATOM 1275 C C . LYS A 1 153 ? -13.494 -0.147 30.183 1.00 93.38 153 LYS A C 1
ATOM 1277 O O . LYS A 1 153 ? -14.085 0.754 30.758 1.00 93.38 153 LYS A O 1
ATOM 1282 N N . TYR A 1 154 ? -13.167 -0.059 28.891 1.00 94.38 154 TYR A N 1
ATOM 1283 C CA . TYR A 1 154 ? -13.523 1.107 28.075 1.00 94.38 154 TYR A CA 1
ATOM 1284 C C . TYR A 1 154 ? -15.024 1.207 27.780 1.00 94.38 154 TYR A C 1
ATOM 1286 O O . TYR A 1 154 ? -15.503 2.306 27.522 1.00 94.38 154 TYR A O 1
ATOM 1294 N N . MET A 1 155 ? -15.782 0.106 27.865 1.00 94.88 155 MET A N 1
ATOM 1295 C CA . MET A 1 155 ? -17.237 0.136 27.655 1.00 94.88 155 MET A CA 1
ATOM 1296 C C . MET A 1 155 ? -17.963 1.009 28.679 1.00 94.88 155 MET A C 1
ATOM 1298 O O . MET A 1 155 ? -18.904 1.707 28.313 1.00 94.88 155 MET A O 1
ATOM 1302 N N . GLU A 1 156 ? -17.529 0.995 29.941 1.00 93.75 156 GLU A N 1
ATOM 1303 C CA . GLU A 1 156 ? -18.109 1.842 30.993 1.00 93.75 156 GLU A CA 1
ATOM 1304 C C . GLU A 1 156 ? -17.945 3.323 30.632 1.00 93.75 156 GLU A C 1
ATOM 1306 O O . GLU A 1 156 ? -18.929 4.057 30.552 1.00 93.75 156 GLU A O 1
ATOM 1311 N N . ILE A 1 157 ? -16.723 3.715 30.264 1.00 94.44 157 ILE A N 1
ATOM 1312 C CA . ILE A 1 157 ? -16.393 5.079 29.838 1.00 94.44 157 ILE A CA 1
ATOM 1313 C C . ILE A 1 157 ? -17.178 5.467 28.577 1.00 94.44 157 ILE A C 1
ATOM 1315 O O . ILE A 1 157 ? -17.751 6.553 28.513 1.00 94.44 157 ILE A O 1
ATOM 1319 N N . PHE A 1 158 ? -17.249 4.595 27.566 1.00 96.19 158 PHE A N 1
ATOM 1320 C CA . PHE A 1 158 ? -18.009 4.879 26.344 1.00 96.19 158 PHE A CA 1
ATOM 1321 C C . PHE A 1 158 ? -19.503 5.067 26.614 1.00 96.19 158 PHE A C 1
ATOM 1323 O O . PHE A 1 158 ? -20.116 5.955 26.018 1.00 96.19 158 PHE A O 1
ATOM 1330 N N . ASN A 1 159 ? -20.084 4.292 27.531 1.00 95.88 159 ASN A N 1
ATOM 1331 C CA . ASN A 1 159 ? -21.485 4.442 27.920 1.00 95.88 159 ASN A CA 1
ATOM 1332 C C . ASN A 1 159 ? -21.735 5.776 28.631 1.00 95.88 159 ASN A C 1
ATOM 1334 O O . ASN A 1 159 ? -22.727 6.446 28.341 1.00 95.88 159 ASN A O 1
ATOM 1338 N N . GLU A 1 160 ? -20.843 6.185 29.533 1.00 95.94 160 GLU A N 1
ATOM 1339 C CA . GLU A 1 160 ? -20.930 7.488 30.199 1.00 95.94 160 GLU A CA 1
ATOM 1340 C C . GLU A 1 160 ? -20.833 8.644 29.197 1.00 95.94 160 GLU A C 1
ATOM 1342 O O . GLU A 1 160 ? -21.710 9.509 29.169 1.00 95.94 160 GLU A O 1
ATOM 1347 N N . GLN A 1 161 ? -19.832 8.627 28.311 1.00 95.88 161 GLN A N 1
ATOM 1348 C CA . GLN A 1 161 ? -19.656 9.676 27.299 1.00 95.88 161 GLN A CA 1
ATOM 1349 C C . GLN A 1 161 ? -20.814 9.721 26.293 1.00 95.88 161 GLN A C 1
ATOM 1351 O O . GLN A 1 161 ? -21.218 10.801 25.861 1.00 95.88 161 GLN A O 1
ATOM 1356 N N . SER A 1 162 ? -21.408 8.570 25.966 1.00 96.00 162 SER A N 1
ATOM 1357 C CA . SER A 1 162 ? -22.600 8.510 25.111 1.00 96.00 162 SER A CA 1
ATOM 1358 C C . SER A 1 162 ? -23.803 9.193 25.766 1.00 96.00 162 SER A C 1
ATOM 1360 O O . SER A 1 162 ? -24.528 9.924 25.093 1.00 96.00 162 SER A O 1
ATOM 1362 N N . LYS A 1 163 ? -23.994 9.023 27.083 1.00 95.62 163 LYS A N 1
ATOM 1363 C CA . LYS A 1 163 ? -25.051 9.724 27.833 1.00 95.62 163 LYS A CA 1
ATOM 1364 C C . LYS A 1 163 ? -24.824 11.233 27.848 1.00 95.62 163 LYS A C 1
ATOM 1366 O O . LYS A 1 163 ? -25.769 11.978 27.612 1.00 95.62 163 LYS A O 1
ATOM 1371 N N . VAL A 1 164 ? -23.587 11.683 28.072 1.00 95.75 164 VAL A N 1
ATOM 1372 C CA . VAL A 1 164 ? -23.239 13.115 28.018 1.00 95.75 164 VAL A CA 1
ATOM 1373 C C . VAL A 1 164 ? -23.536 13.692 26.633 1.00 95.75 164 VAL A C 1
ATOM 1375 O O . VAL A 1 164 ? -24.191 14.725 26.522 1.00 95.75 164 VAL A O 1
ATOM 1378 N N . CYS A 1 165 ? -23.116 13.004 25.569 1.00 94.50 165 CYS A N 1
ATOM 1379 C CA . CYS A 1 165 ? -23.380 13.432 24.197 1.00 94.50 165 CYS A CA 1
ATOM 1380 C C . CYS A 1 165 ? -24.884 13.508 23.887 1.00 94.50 165 CYS A C 1
ATOM 1382 O O . CYS A 1 165 ? -25.328 14.460 23.245 1.00 94.50 165 CYS A O 1
ATOM 1384 N N . TYR A 1 166 ? -25.674 12.545 24.368 1.00 93.31 166 TYR A N 1
ATOM 1385 C CA . TYR A 1 166 ? -27.129 12.555 24.212 1.00 93.31 166 TYR A CA 1
ATOM 1386 C C . TYR A 1 166 ? -27.775 13.745 24.931 1.00 93.31 166 TYR A C 1
ATOM 1388 O O . TYR A 1 166 ? -28.547 14.483 24.325 1.00 93.31 166 TYR A O 1
ATOM 1396 N N . LEU A 1 167 ? -27.421 13.972 26.198 1.00 90.38 167 LEU A N 1
ATOM 1397 C CA . LEU A 1 167 ? -27.979 15.067 26.996 1.00 90.38 167 LEU A CA 1
ATOM 1398 C C . LEU A 1 167 ? -27.592 16.450 26.447 1.00 90.38 167 LEU A C 1
ATOM 1400 O O . LEU A 1 167 ? -28.403 17.367 26.498 1.00 90.38 167 LEU A O 1
ATOM 1404 N N . ASN A 1 168 ? -26.396 16.593 25.869 1.00 86.75 168 ASN A N 1
ATOM 1405 C CA . ASN A 1 168 ? -25.946 17.845 25.252 1.00 86.75 168 ASN A CA 1
ATOM 1406 C C . ASN A 1 168 ? -26.629 18.164 23.912 1.00 86.75 168 ASN A C 1
ATOM 1408 O O . ASN A 1 168 ? -26.621 19.320 23.517 1.00 86.75 168 ASN A O 1
ATOM 1412 N N . ASN A 1 169 ? -27.180 17.171 23.206 1.00 79.81 169 ASN A N 1
ATOM 1413 C CA . ASN A 1 169 ? -27.955 17.392 21.975 1.00 79.81 169 ASN A CA 1
ATOM 1414 C C . ASN A 1 169 ? -29.465 17.538 22.238 1.00 79.81 1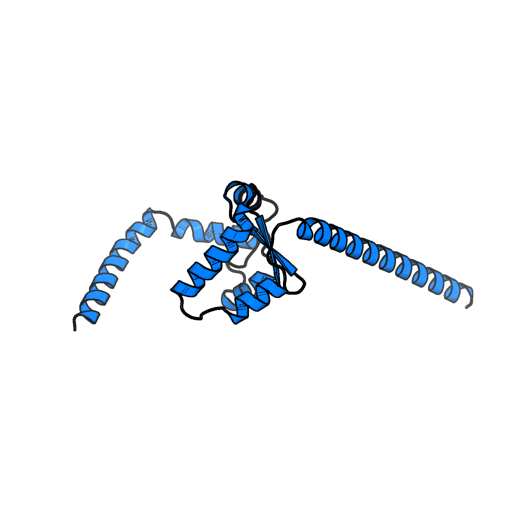69 ASN A C 1
ATOM 1416 O O . ASN A 1 169 ? -30.214 17.843 21.313 1.00 79.81 169 ASN A O 1
ATOM 1420 N N . ALA A 1 170 ? -29.919 17.253 23.462 1.00 69.06 170 ALA A N 1
ATOM 1421 C CA . ALA A 1 170 ? -31.319 17.363 23.871 1.00 69.06 170 ALA A CA 1
ATOM 1422 C C . ALA A 1 170 ? -31.670 18.729 24.497 1.00 69.06 170 ALA A C 1
ATOM 1424 O O . ALA A 1 170 ? -32.851 18.993 24.717 1.00 69.06 170 ALA A O 1
ATOM 1425 N N . ASN A 1 171 ? -30.664 19.567 24.775 1.00 50.94 171 ASN A N 1
ATOM 1426 C CA . ASN A 1 171 ? -30.792 20.970 25.190 1.00 50.94 171 ASN A CA 1
ATOM 1427 C C . ASN A 1 171 ? -30.434 21.894 24.023 1.00 50.94 171 ASN A C 1
ATOM 1429 O O . ASN A 1 171 ? -31.023 22.994 23.958 1.00 50.94 171 ASN A O 1
#

Sequence (171 aa):
MLTVLLLFLILILVLITKYAKQTKQKIQKKWRMIRLINKLPGPSLLEIFVELLRLKIDREQFTYQLEAIFRKYAYKHDHGIVCVWFGFKPMLLLMRSPSAKVIFENKTLTYKTDDYGFVRQLVGEGLLAASGNVWFKARRMLTPTFHFNILRKYMEIFNEQSKVCYLNNAN

InterPro domains:
  IPR001128 Cytochrome P450 [PF00067] (41-163)
  IPR036396 Cytochrome P450 superfamily [G3DSA:1.10.630.10] (35-166)
  IPR036396 Cytochrome P450 superfamily [SSF48264] (33-163)
  IPR050196 Cytochrome P450 Monooxygenases [PTHR24291] (15-167)

Foldseek 3Di:
DVVVVVVVVVVVVVVVVVVVVVVVVVVVVLVVVVVVLVVAFEDDPVRVVVLVVVQDPDPVVNVVSVVVRLCVRQVPDPQRWYWDDDDPDIDIDRPDDVNVVVQVVDPVNFADDCVCVVVCVVPNCACVHPTDPSVVVNCVVCVVCPDPVNVVVVVVVVVVVVVVVVVVVVD

Mean predicted aligned error: 7.72 Å

Solvent-accessible surface area (backbone atoms only — not comparable to full-atom values): 9754 Å² total; per-residue (Å²): 110,71,68,59,54,51,54,50,52,51,51,51,50,52,52,50,54,52,50,52,52,52,49,52,50,53,50,53,53,50,54,52,49,51,59,57,52,72,70,42,44,46,65,50,71,67,54,50,52,53,50,61,74,67,57,52,90,48,73,67,62,36,51,54,50,52,50,52,56,50,52,67,35,24,72,73,44,96,60,12,49,26,34,42,67,59,85,96,45,79,43,81,44,65,75,29,66,75,53,38,47,62,55,74,71,37,83,81,74,53,67,68,59,78,83,41,51,64,51,29,71,75,64,37,84,35,66,88,44,30,36,60,71,60,21,51,53,45,44,65,68,49,5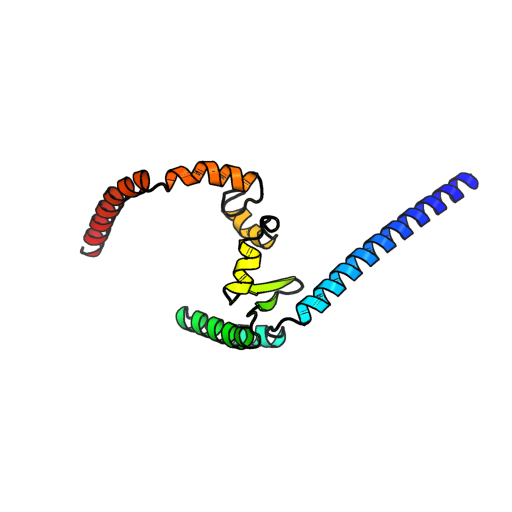4,67,70,72,32,67,80,52,50,58,60,48,49,58,56,51,52,52,53,49,51,52,56,51,56,66,73,73,110

Nearest PDB structures (foldseek):
  2z3t-assembly1_A  TM=7.130E-01  e=2.425E+00  Streptomyces sp. TP-A0274
  1fxk-assembly1_B  TM=2.707E-01  e=4.363E+00  Methanothermobacter thermautotrophicus
  2zqm-assembly1_A  TM=2.592E-01  e=5.307E+00  Thermococcus sp. JCM 11816
  7vw7-assembly1_G  TM=1.619E-01  e=9.551E+00  Enterococcus hirae

Organism: Wuchereria bancrofti (NCBI:txid6293)

Radius of gyration: 26.08 Å; Cα contacts (8 Å, |Δi|>4): 106; chains: 1; bounding box: 84×36×52 Å

pLDDT: mean 89.08, std 5.55, range [50.94, 96.38]